Protein AF-A0A1Q7IHZ6-F1 (afdb_monomer)

Radius of gyration: 27.6 Å; Cα contacts (8 Å, |Δi|>4): 291; chains: 1; bounding box: 54×55×74 Å

Structure (mmCIF, N/CA/C/O backbone):
data_AF-A0A1Q7IHZ6-F1
#
_entry.id   AF-A0A1Q7IHZ6-F1
#
loop_
_atom_site.group_PDB
_atom_site.id
_atom_site.type_symbol
_atom_site.label_atom_id
_atom_site.label_alt_id
_atom_site.label_comp_id
_atom_site.label_asym_id
_atom_site.label_entity_id
_atom_site.label_seq_id
_atom_site.pdbx_PDB_ins_code
_atom_site.Cartn_x
_atom_site.Cartn_y
_atom_site.Cartn_z
_atom_site.occupancy
_atom_site.B_iso_or_equiv
_atom_site.auth_seq_id
_atom_site.auth_comp_id
_atom_site.auth_asym_id
_atom_site.auth_atom_id
_atom_site.pdbx_PDB_model_num
ATOM 1 N N . MET A 1 1 ? -2.433 -28.105 27.402 1.00 38.09 1 MET A N 1
ATOM 2 C CA . MET A 1 1 ? -1.389 -27.073 27.226 1.00 38.09 1 MET A CA 1
ATOM 3 C C . MET A 1 1 ? -1.498 -26.559 25.797 1.00 38.09 1 MET A C 1
ATOM 5 O O . MET A 1 1 ? -1.002 -27.210 24.890 1.00 38.09 1 MET A O 1
ATOM 9 N N . GLY A 1 2 ? -2.271 -25.493 25.572 1.00 38.06 2 GLY A N 1
ATOM 10 C CA . GLY A 1 2 ? -2.451 -24.910 24.239 1.00 38.06 2 GLY A CA 1
ATOM 11 C C . GLY A 1 2 ? -1.340 -23.904 23.975 1.00 38.06 2 GLY A C 1
ATOM 12 O O . GLY A 1 2 ? -1.261 -22.889 24.661 1.00 38.06 2 GLY A O 1
ATOM 13 N N . VAL A 1 3 ? -0.453 -24.208 23.032 1.00 39.47 3 VAL A N 1
ATOM 14 C CA . VAL A 1 3 ? 0.592 -23.283 22.589 1.00 39.47 3 VAL A CA 1
ATOM 15 C C . VAL A 1 3 ? -0.048 -22.169 21.762 1.00 39.47 3 VAL A C 1
ATOM 17 O O . VAL A 1 3 ? -0.421 -22.362 20.610 1.00 39.47 3 VAL A O 1
ATOM 20 N N . GLY A 1 4 ? -0.211 -20.997 22.375 1.00 32.34 4 GLY A N 1
ATOM 21 C CA . GLY A 1 4 ? -0.565 -19.771 21.670 1.00 32.34 4 GLY A CA 1
ATOM 22 C C . GLY A 1 4 ? 0.612 -19.324 20.811 1.00 32.34 4 GLY A C 1
ATOM 23 O O . GLY A 1 4 ? 1.536 -18.680 21.306 1.00 32.34 4 GLY A O 1
ATOM 24 N N . VAL A 1 5 ? 0.598 -19.681 19.528 1.00 38.66 5 VAL A N 1
ATOM 25 C CA . VAL A 1 5 ? 1.547 -19.147 18.551 1.00 38.66 5 VAL A CA 1
ATOM 26 C C . VAL A 1 5 ? 1.130 -17.707 18.265 1.00 38.66 5 VAL A C 1
ATOM 28 O O . VAL A 1 5 ? 0.231 -17.448 17.468 1.00 38.66 5 VAL A O 1
ATOM 31 N N . LYS A 1 6 ? 1.765 -16.753 18.953 1.00 37.16 6 LYS A N 1
ATOM 32 C CA . LYS A 1 6 ? 1.750 -15.349 18.537 1.00 37.16 6 LYS A CA 1
ATOM 33 C C . LYS A 1 6 ? 2.413 -15.280 17.162 1.00 37.16 6 LYS A C 1
ATOM 35 O O . LYS A 1 6 ? 3.628 -15.432 17.057 1.00 37.16 6 LYS A O 1
ATOM 40 N N . ALA A 1 7 ? 1.619 -15.087 16.114 1.00 37.03 7 ALA A N 1
ATOM 41 C CA . ALA A 1 7 ? 2.125 -14.776 14.786 1.00 37.03 7 ALA A CA 1
ATOM 42 C C . ALA A 1 7 ? 2.747 -13.372 14.825 1.00 37.03 7 ALA A C 1
ATOM 44 O O . ALA A 1 7 ? 2.070 -12.362 14.652 1.00 37.03 7 ALA A O 1
ATOM 45 N N . THR A 1 8 ? 4.043 -13.301 15.118 1.00 35.28 8 THR A N 1
ATOM 46 C CA . THR A 1 8 ? 4.840 -12.100 14.875 1.00 35.28 8 THR A CA 1
ATOM 47 C C . THR A 1 8 ? 4.901 -11.911 13.363 1.00 35.28 8 THR A C 1
ATOM 49 O O . THR A 1 8 ? 5.558 -12.687 12.673 1.00 35.28 8 THR A O 1
ATOM 52 N N . LEU A 1 9 ? 4.188 -10.912 12.838 1.00 33.50 9 LEU A N 1
ATOM 53 C CA . LEU A 1 9 ? 4.328 -10.466 11.454 1.00 33.50 9 LEU A CA 1
ATOM 54 C C . LEU A 1 9 ? 5.741 -9.899 11.291 1.00 33.50 9 LEU A C 1
ATOM 56 O O . LEU A 1 9 ? 5.994 -8.732 11.581 1.00 33.50 9 LEU A O 1
ATOM 60 N N . VAL A 1 10 ? 6.684 -10.748 10.893 1.00 37.84 10 VAL A N 1
ATOM 61 C CA . VAL A 1 10 ? 8.010 -10.300 10.477 1.00 37.84 10 VAL A CA 1
ATOM 62 C C . VAL A 1 10 ? 7.817 -9.602 9.128 1.00 37.84 10 VAL A C 1
ATOM 64 O O . VAL A 1 10 ? 7.371 -10.265 8.184 1.00 37.84 10 VAL A O 1
ATOM 67 N N . PRO A 1 11 ? 8.100 -8.291 8.999 1.00 38.56 11 PRO A N 1
ATOM 68 C CA . PRO A 1 11 ? 8.038 -7.620 7.710 1.00 38.56 11 PRO A CA 1
ATOM 69 C C . PRO A 1 11 ? 9.066 -8.287 6.800 1.00 38.56 11 PRO A C 1
ATOM 71 O O . PRO A 1 11 ? 10.272 -8.157 6.984 1.00 38.56 11 PRO A O 1
ATOM 74 N N . SER A 1 12 ? 8.579 -9.092 5.863 1.00 43.97 12 SER A N 1
ATOM 75 C CA . SER A 1 12 ? 9.435 -9.784 4.911 1.00 43.97 12 SER A CA 1
ATOM 76 C C . SER A 1 12 ? 9.768 -8.785 3.817 1.00 43.97 12 SER A C 1
ATOM 78 O O . SER A 1 12 ? 8.901 -8.465 3.012 1.00 43.97 12 SER A O 1
ATOM 80 N N . THR A 1 13 ? 10.978 -8.233 3.818 1.00 47.12 13 THR A N 1
ATOM 81 C CA . THR A 1 13 ? 11.453 -7.421 2.694 1.00 47.12 13 THR A CA 1
ATOM 82 C C . THR A 1 13 ? 11.677 -8.340 1.504 1.00 47.12 13 THR A C 1
ATOM 84 O O . THR A 1 13 ? 12.318 -9.384 1.629 1.00 47.12 13 THR A O 1
ATOM 87 N N . VAL A 1 14 ? 11.134 -7.966 0.355 1.00 54.34 14 VAL A N 1
ATOM 88 C CA . VAL A 1 14 ? 11.274 -8.723 -0.889 1.00 54.34 14 VAL A CA 1
ATOM 89 C C . VAL A 1 14 ? 12.212 -7.969 -1.826 1.00 54.34 14 VAL A C 1
ATOM 91 O O . VAL A 1 14 ? 12.064 -6.764 -1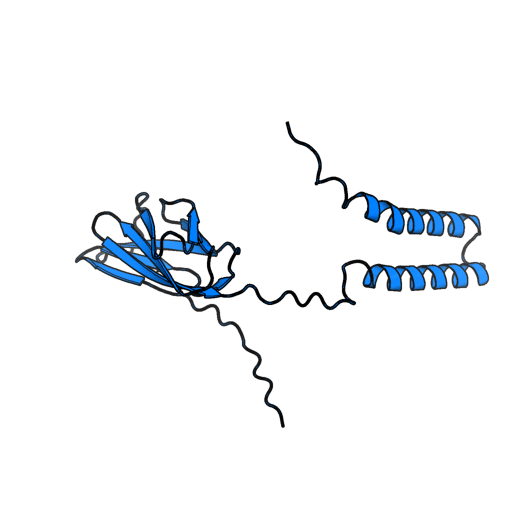.999 1.00 54.34 14 VAL A O 1
ATOM 94 N N . GLN A 1 15 ? 13.189 -8.677 -2.402 1.00 50.06 15 GLN A N 1
ATOM 95 C CA . GLN A 1 15 ? 14.179 -8.118 -3.326 1.00 50.06 15 GLN A CA 1
ATOM 96 C C . GLN A 1 15 ? 14.142 -8.855 -4.665 1.00 50.06 15 GLN A C 1
ATOM 98 O O . GLN A 1 15 ? 14.341 -10.068 -4.722 1.00 50.06 15 GLN A O 1
ATOM 103 N N . GLY A 1 16 ? 13.893 -8.111 -5.743 1.00 53.44 16 GLY A N 1
ATOM 104 C CA . GLY A 1 16 ? 14.102 -8.562 -7.119 1.00 53.44 16 GLY A CA 1
ATOM 105 C C . GLY A 1 16 ? 15.440 -8.045 -7.648 1.00 53.44 16 GLY A C 1
ATOM 106 O O . GLY A 1 16 ? 15.766 -6.877 -7.427 1.00 53.44 16 GLY A O 1
ATOM 107 N N . THR A 1 17 ? 16.193 -8.881 -8.369 1.00 49.84 17 THR A N 1
ATOM 108 C CA . THR A 1 17 ? 17.495 -8.512 -8.954 1.00 49.84 17 THR A CA 1
ATOM 109 C C . THR A 1 17 ? 17.586 -9.022 -10.391 1.00 49.84 17 THR A C 1
ATOM 111 O O . THR A 1 17 ? 17.486 -10.226 -10.617 1.00 49.84 17 THR A O 1
ATOM 114 N N . GLN A 1 18 ? 17.836 -8.132 -11.357 1.00 48.53 18 GLN A N 1
ATOM 115 C CA . GLN A 1 18 ? 18.273 -8.505 -12.710 1.00 48.53 18 GLN A CA 1
ATOM 116 C C . GLN A 1 18 ? 19.659 -7.905 -12.984 1.00 48.53 18 GLN A C 1
ATOM 118 O O . GLN A 1 18 ? 19.902 -6.740 -12.669 1.00 48.53 18 GLN A O 1
ATOM 123 N N . LEU A 1 19 ? 20.558 -8.716 -13.553 1.00 52.00 19 LEU A N 1
ATOM 124 C CA . LEU A 1 19 ? 21.937 -8.353 -13.888 1.00 52.00 19 LEU A CA 1
ATOM 125 C C . LEU A 1 19 ? 22.068 -8.160 -15.406 1.00 52.00 19 LEU A C 1
ATOM 127 O O . LEU A 1 19 ? 21.904 -9.116 -16.165 1.00 52.00 19 LEU A O 1
ATOM 131 N N . LEU A 1 20 ? 22.389 -6.945 -15.849 1.00 53.38 20 LEU A N 1
ATOM 132 C CA . LEU A 1 20 ? 23.074 -6.707 -17.127 1.00 53.38 20 LEU A CA 1
ATOM 133 C C . LEU A 1 20 ? 24.565 -6.469 -16.831 1.00 53.38 20 LEU A C 1
ATOM 135 O O . LEU A 1 20 ? 24.885 -6.142 -15.688 1.00 53.38 20 LEU A O 1
ATOM 139 N N . PRO A 1 21 ? 25.491 -6.615 -17.803 1.00 56.66 21 PRO A N 1
ATOM 140 C CA . PRO A 1 21 ? 26.935 -6.637 -17.532 1.00 56.66 21 PRO A CA 1
ATOM 141 C C . PRO A 1 21 ? 27.502 -5.400 -16.812 1.00 56.66 21 PRO A C 1
ATOM 143 O O . PRO A 1 21 ? 28.641 -5.460 -16.366 1.00 56.66 21 PRO A O 1
ATOM 146 N N . ASP A 1 22 ? 26.737 -4.313 -16.653 1.00 62.97 22 ASP A N 1
ATOM 147 C CA . ASP A 1 22 ? 27.188 -3.128 -15.918 1.00 62.97 22 ASP A CA 1
ATOM 148 C C . ASP A 1 22 ? 26.103 -2.427 -15.066 1.00 62.97 22 ASP A C 1
ATOM 150 O O . ASP A 1 22 ? 26.381 -1.395 -14.463 1.00 62.97 22 ASP A O 1
ATOM 154 N N . VAL A 1 23 ? 24.867 -2.946 -14.973 1.00 66.38 23 VAL A N 1
ATOM 155 C CA . VAL A 1 23 ? 23.764 -2.288 -14.232 1.00 66.38 23 VAL A CA 1
ATOM 156 C C . VAL A 1 23 ? 22.855 -3.313 -13.543 1.00 66.38 23 VAL A C 1
ATOM 158 O O . VAL A 1 23 ? 22.410 -4.281 -14.161 1.00 66.38 23 VAL A O 1
ATOM 161 N N . THR A 1 24 ? 22.543 -3.053 -12.272 1.00 73.00 24 THR A N 1
ATOM 162 C CA . THR A 1 24 ? 21.661 -3.852 -11.413 1.00 73.00 24 THR A CA 1
ATOM 163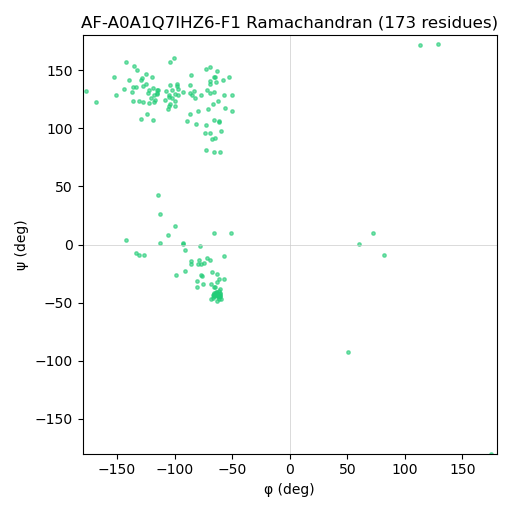 C C . THR A 1 24 ? 20.490 -3.001 -10.929 1.00 73.00 24 THR A C 1
ATOM 165 O O . THR A 1 24 ? 20.701 -1.954 -10.316 1.00 73.00 24 THR A O 1
ATOM 168 N N . LEU A 1 25 ? 19.261 -3.470 -11.152 1.00 78.69 25 LEU A N 1
ATOM 169 C CA . LEU A 1 25 ? 18.033 -2.858 -10.633 1.00 78.69 25 LEU A CA 1
ATOM 170 C C . LEU A 1 25 ? 17.502 -3.682 -9.453 1.00 78.69 25 LEU A C 1
ATOM 172 O O . LEU A 1 25 ? 17.202 -4.867 -9.608 1.00 78.69 25 LEU A O 1
ATOM 176 N N . ILE A 1 26 ? 17.392 -3.046 -8.289 1.00 81.69 26 ILE A N 1
ATOM 177 C CA . ILE A 1 26 ? 16.932 -3.647 -7.032 1.00 81.69 26 ILE A CA 1
ATOM 178 C C . ILE A 1 26 ? 15.627 -2.973 -6.626 1.00 81.69 26 ILE A C 1
ATOM 180 O O . ILE A 1 26 ? 15.547 -1.748 -6.641 1.00 81.69 26 ILE A O 1
ATOM 184 N N . ILE A 1 27 ? 14.620 -3.759 -6.255 1.00 84.56 27 ILE A N 1
ATOM 185 C CA . ILE A 1 27 ? 13.389 -3.255 -5.637 1.00 84.56 27 ILE A CA 1
ATOM 186 C C . ILE A 1 27 ? 13.445 -3.585 -4.151 1.00 84.56 27 ILE A C 1
ATOM 188 O O . ILE A 1 27 ? 13.617 -4.749 -3.802 1.00 84.56 27 ILE A O 1
ATOM 192 N N . ASP A 1 28 ? 13.264 -2.581 -3.304 1.00 84.50 28 ASP A N 1
ATOM 193 C CA . ASP A 1 28 ? 13.133 -2.725 -1.859 1.00 84.50 28 ASP A CA 1
ATOM 194 C C . ASP A 1 28 ? 11.734 -2.283 -1.426 1.00 84.50 28 ASP A C 1
ATOM 196 O O . ASP A 1 28 ? 11.258 -1.202 -1.785 1.00 84.50 28 ASP A O 1
ATOM 200 N N . GLY A 1 29 ? 11.072 -3.118 -0.633 1.00 86.00 29 GLY A N 1
ATOM 201 C CA . GLY A 1 29 ? 9.763 -2.811 -0.075 1.00 86.00 29 GLY A CA 1
ATOM 202 C C . GLY A 1 29 ? 9.157 -3.983 0.693 1.00 86.00 29 GLY A C 1
ATOM 203 O O . GLY A 1 29 ? 9.779 -5.047 0.817 1.00 86.00 29 GLY A O 1
ATOM 204 N N . PRO A 1 30 ? 7.948 -3.795 1.242 1.00 80.81 30 PRO A N 1
ATOM 205 C CA . PRO A 1 30 ? 7.263 -4.824 2.007 1.00 80.81 30 PRO A CA 1
ATOM 206 C C . PRO A 1 30 ? 6.760 -5.956 1.098 1.00 80.81 30 PRO A C 1
ATOM 208 O O . PRO A 1 30 ? 6.119 -5.725 0.078 1.00 80.81 30 PRO A O 1
ATOM 211 N N . GLY A 1 31 ? 7.006 -7.203 1.496 1.00 78.69 31 GLY A N 1
ATOM 212 C CA . GLY A 1 31 ? 6.536 -8.407 0.799 1.00 78.69 31 GLY A CA 1
ATOM 213 C C . GLY A 1 31 ? 5.075 -8.753 1.053 1.00 78.69 31 GLY A C 1
ATOM 214 O O . GLY A 1 31 ? 4.498 -9.561 0.329 1.00 78.69 31 GLY A O 1
ATOM 215 N N . PHE A 1 32 ? 4.463 -8.122 2.054 1.00 83.19 32 PHE A N 1
ATOM 216 C CA . PHE A 1 32 ? 3.048 -8.258 2.371 1.00 83.19 32 PHE A CA 1
ATOM 217 C C . PHE A 1 32 ? 2.446 -6.880 2.602 1.00 83.19 32 PHE A C 1
ATOM 219 O O . PHE A 1 32 ? 3.032 -6.059 3.308 1.00 83.19 32 PHE A O 1
ATOM 226 N N . VAL A 1 33 ? 1.272 -6.639 2.029 1.00 84.25 33 VAL A N 1
ATOM 227 C CA . VAL A 1 33 ? 0.550 -5.370 2.166 1.00 84.25 33 VAL A CA 1
ATOM 228 C C . VAL A 1 33 ? -0.920 -5.679 2.410 1.00 84.25 33 VAL A C 1
ATOM 230 O O . VAL A 1 33 ? -1.486 -6.554 1.762 1.00 84.25 33 VAL A O 1
ATOM 233 N N . ALA A 1 34 ? -1.550 -4.992 3.359 1.00 83.62 34 ALA A N 1
ATOM 234 C CA . ALA A 1 34 ? -2.983 -5.147 3.572 1.00 83.62 34 ALA A CA 1
ATOM 235 C C . ALA A 1 34 ? -3.773 -4.556 2.391 1.00 83.62 34 ALA A C 1
ATOM 237 O O . ALA A 1 34 ? -3.421 -3.495 1.872 1.00 83.62 34 ALA A O 1
ATOM 238 N N . VAL A 1 35 ? -4.854 -5.215 1.971 1.00 86.50 35 VAL A N 1
ATOM 239 C CA . VAL A 1 35 ? -5.761 -4.674 0.945 1.00 86.50 35 VAL A CA 1
ATOM 240 C C . VAL A 1 35 ? -6.297 -3.312 1.400 1.00 86.50 35 VAL A C 1
ATOM 242 O O . VAL A 1 35 ? -6.780 -3.173 2.522 1.00 86.50 35 VAL A O 1
ATOM 245 N N . GLY A 1 36 ? -6.186 -2.300 0.536 1.00 82.94 36 GLY A N 1
ATOM 246 C CA . GLY A 1 36 ? -6.561 -0.912 0.826 1.00 82.94 36 GLY A CA 1
ATOM 247 C C . GLY A 1 36 ? -5.519 -0.093 1.601 1.00 82.94 36 GLY A C 1
ATOM 248 O O . GLY A 1 36 ? -5.678 1.122 1.701 1.00 82.94 36 GLY A O 1
ATOM 249 N N . ALA A 1 37 ? -4.446 -0.708 2.109 1.00 84.75 37 ALA A N 1
ATOM 250 C CA . ALA A 1 37 ? -3.344 0.012 2.743 1.00 84.75 37 ALA A CA 1
ATOM 251 C C . ALA A 1 37 ? -2.312 0.480 1.708 1.00 84.75 37 ALA A C 1
ATOM 253 O O . ALA A 1 37 ? -2.046 -0.197 0.715 1.00 84.75 37 ALA A O 1
ATOM 254 N N . GLN A 1 38 ? -1.708 1.639 1.964 1.00 87.88 38 GLN A N 1
ATOM 255 C CA . GLN A 1 38 ? -0.600 2.157 1.168 1.00 87.88 38 GLN A CA 1
ATOM 256 C C . GLN A 1 38 ? 0.718 1.533 1.628 1.00 87.88 38 GLN A C 1
ATOM 258 O O . GLN A 1 38 ? 1.019 1.516 2.821 1.00 87.88 38 GLN A O 1
ATOM 263 N N . ALA A 1 39 ? 1.508 1.052 0.672 1.00 87.25 39 ALA A N 1
ATOM 264 C CA . ALA A 1 39 ? 2.863 0.572 0.894 1.00 87.25 39 ALA A CA 1
ATOM 265 C C . ALA A 1 39 ? 3.839 1.242 -0.067 1.00 87.25 39 ALA A C 1
ATOM 267 O O . ALA A 1 39 ? 3.565 1.341 -1.262 1.00 87.25 39 ALA A O 1
ATOM 268 N N . ASP A 1 40 ? 4.993 1.653 0.447 1.00 89.44 40 ASP A N 1
ATOM 269 C CA . ASP A 1 40 ? 6.026 2.305 -0.349 1.00 89.44 40 ASP A CA 1
ATOM 270 C C . ASP A 1 40 ? 7.101 1.308 -0.787 1.00 89.44 40 ASP A C 1
ATOM 272 O O . ASP A 1 40 ? 7.619 0.523 0.011 1.00 89.44 40 ASP A O 1
ATOM 276 N N . PHE A 1 41 ? 7.455 1.377 -2.066 1.00 86.69 41 PHE A N 1
ATOM 277 C CA . PHE A 1 41 ? 8.538 0.628 -2.688 1.00 86.69 41 PHE A CA 1
ATOM 278 C C . PHE A 1 41 ? 9.561 1.603 -3.259 1.00 86.69 41 PHE A C 1
ATOM 280 O O . PHE A 1 41 ? 9.222 2.678 -3.761 1.00 86.69 41 PHE A O 1
ATOM 287 N N . THR A 1 42 ? 10.830 1.224 -3.179 1.00 87.25 42 THR A N 1
ATOM 288 C CA . THR A 1 42 ? 11.948 2.000 -3.713 1.00 87.25 42 THR A CA 1
ATOM 289 C C . THR A 1 42 ? 12.732 1.148 -4.698 1.00 87.25 42 THR A C 1
ATOM 291 O O . THR A 1 42 ? 13.101 0.018 -4.394 1.00 87.25 42 THR A O 1
ATOM 294 N N . ALA A 1 43 ? 13.000 1.690 -5.880 1.00 84.31 43 ALA A N 1
ATOM 295 C CA . ALA A 1 43 ? 13.937 1.135 -6.837 1.00 84.31 43 ALA A CA 1
ATOM 296 C C . ALA A 1 43 ? 15.318 1.759 -6.619 1.00 84.31 43 ALA A C 1
ATOM 298 O O . ALA A 1 43 ? 15.458 2.981 -6.560 1.00 84.31 43 ALA A O 1
ATOM 299 N N . THR A 1 44 ? 16.344 0.919 -6.544 1.00 81.81 44 THR A N 1
ATOM 300 C CA . THR A 1 44 ? 17.746 1.331 -6.498 1.00 81.81 44 THR A CA 1
ATOM 301 C C . THR A 1 44 ? 18.464 0.789 -7.725 1.00 81.81 44 THR A C 1
ATOM 303 O O . THR A 1 44 ? 18.483 -0.420 -7.957 1.00 81.81 44 THR A O 1
ATOM 306 N N . VAL A 1 45 ? 19.094 1.678 -8.491 1.00 79.25 45 VAL A N 1
ATOM 307 C CA . VAL A 1 45 ? 19.891 1.320 -9.670 1.00 79.25 45 VAL A CA 1
ATOM 308 C C . VAL A 1 45 ? 21.358 1.437 -9.321 1.00 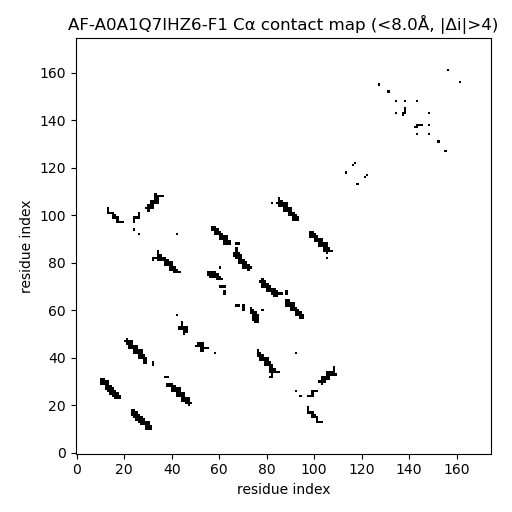79.25 45 VAL A C 1
ATOM 310 O O . VAL A 1 45 ? 21.816 2.514 -8.953 1.00 79.25 45 VAL A O 1
ATOM 313 N N . LYS A 1 46 ? 22.105 0.341 -9.414 1.00 73.31 46 LYS A N 1
ATOM 314 C CA . LYS A 1 46 ? 23.541 0.303 -9.123 1.00 73.31 46 LYS A CA 1
ATOM 315 C C . LYS A 1 46 ? 24.311 -0.013 -10.392 1.00 73.31 46 LYS A C 1
ATOM 317 O O . LYS A 1 46 ? 23.968 -0.968 -11.083 1.00 73.31 46 LYS A O 1
ATOM 322 N N . LYS A 1 47 ? 25.379 0.737 -10.669 1.00 67.75 47 LYS A N 1
ATOM 323 C CA . LYS A 1 47 ? 26.351 0.342 -11.695 1.00 67.75 47 LYS A CA 1
ATOM 324 C C . LYS A 1 47 ? 27.254 -0.757 -11.135 1.00 67.75 47 LYS A C 1
ATOM 326 O O . LYS A 1 47 ? 27.806 -0.580 -10.045 1.00 67.75 47 LYS A O 1
ATOM 331 N N . ALA A 1 48 ? 27.408 -1.875 -11.842 1.00 60.84 48 ALA A N 1
ATOM 332 C CA . ALA A 1 48 ? 28.193 -3.017 -11.365 1.00 60.84 48 ALA A CA 1
ATOM 333 C C . ALA A 1 48 ? 29.673 -2.647 -11.146 1.00 60.84 48 ALA A C 1
ATOM 335 O O . ALA A 1 48 ? 30.308 -3.174 -10.236 1.00 60.84 48 ALA A O 1
ATOM 336 N N . SER A 1 49 ? 30.181 -1.684 -11.920 1.00 55.56 49 SER A N 1
ATOM 337 C CA . SER A 1 49 ? 31.572 -1.221 -11.848 1.00 55.56 49 SER A CA 1
ATOM 338 C C . SER A 1 49 ? 31.887 -0.237 -10.707 1.00 55.56 49 SER A C 1
ATOM 340 O O . SER A 1 49 ? 33.056 -0.064 -10.380 1.00 55.56 49 SER A O 1
ATOM 342 N N . GLU A 1 50 ? 30.893 0.399 -10.071 1.00 57.38 50 GLU A N 1
ATOM 343 C CA . GLU A 1 50 ? 31.140 1.469 -9.076 1.00 57.38 50 GLU A CA 1
ATOM 344 C C . GLU A 1 50 ? 30.326 1.349 -7.780 1.00 57.38 50 GLU A C 1
ATOM 346 O O . GLU A 1 50 ? 30.537 2.139 -6.861 1.00 57.38 50 GLU A O 1
ATOM 351 N N . GLY A 1 51 ? 29.362 0.422 -7.679 1.00 56.59 51 GLY A N 1
ATOM 352 C CA . GLY A 1 51 ? 28.495 0.269 -6.495 1.00 56.59 51 GLY A CA 1
ATOM 353 C C . GLY A 1 51 ? 27.648 1.509 -6.151 1.00 56.59 51 GLY A C 1
ATOM 354 O O . GLY A 1 51 ? 26.877 1.489 -5.189 1.00 56.59 51 GLY A O 1
ATOM 355 N N . THR A 1 52 ? 27.775 2.572 -6.945 1.00 55.59 52 THR A N 1
ATOM 356 C CA . THR A 1 52 ? 27.191 3.887 -6.710 1.00 55.59 52 THR A CA 1
ATOM 357 C C . THR A 1 52 ? 25.768 3.906 -7.271 1.00 55.59 52 THR A C 1
ATOM 359 O O . THR A 1 52 ? 25.562 3.478 -8.414 1.00 55.59 52 THR A O 1
ATOM 362 N N . PRO A 1 53 ? 24.771 4.363 -6.489 1.00 59.94 53 PRO A N 1
ATOM 363 C CA . PRO A 1 53 ? 23.413 4.532 -6.981 1.00 59.94 53 PRO A CA 1
ATOM 364 C C . PRO A 1 53 ? 23.369 5.561 -8.112 1.00 59.94 53 PRO A C 1
ATOM 366 O O . PRO A 1 53 ? 23.786 6.704 -7.927 1.00 59.94 53 PRO A O 1
ATOM 369 N N . ILE A 1 54 ? 22.851 5.172 -9.274 1.00 62.22 54 ILE A N 1
ATOM 370 C CA . ILE A 1 54 ? 22.582 6.110 -10.365 1.00 62.22 54 ILE A CA 1
ATOM 371 C C . ILE A 1 54 ? 21.204 6.731 -10.102 1.00 62.22 54 ILE A C 1
ATOM 373 O O . ILE A 1 54 ? 20.239 5.988 -9.900 1.00 62.22 54 ILE A O 1
ATOM 377 N N . PRO A 1 55 ? 21.058 8.067 -10.121 1.00 58.72 55 PRO A N 1
ATOM 378 C CA . PRO A 1 55 ? 19.749 8.700 -10.092 1.00 58.72 55 PRO A CA 1
ATOM 379 C C . PRO A 1 55 ? 19.067 8.511 -11.455 1.00 58.72 55 PRO A C 1
ATOM 381 O O . PRO A 1 55 ? 19.120 9.386 -12.312 1.00 58.72 55 PRO A O 1
ATOM 384 N N . SER A 1 56 ? 18.453 7.353 -11.697 1.00 59.44 56 SER A N 1
ATOM 385 C CA . SER A 1 56 ? 17.655 7.133 -12.907 1.00 59.44 56 SER A CA 1
ATOM 386 C C . SER A 1 56 ? 16.206 7.558 -12.652 1.00 59.44 56 SER A C 1
ATOM 3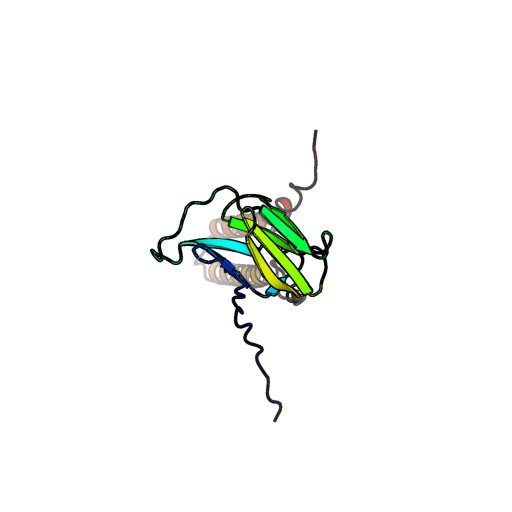88 O O . SER A 1 56 ? 15.466 6.876 -11.941 1.00 59.44 56 SER A O 1
ATOM 390 N N . GLY A 1 57 ? 15.790 8.692 -13.216 1.00 60.81 57 GLY A N 1
ATOM 391 C CA . GLY A 1 57 ? 14.413 9.192 -13.115 1.00 60.81 57 GLY A CA 1
ATOM 392 C C . GLY A 1 57 ? 13.377 8.362 -13.886 1.00 60.81 57 GLY A C 1
ATOM 393 O O . GLY A 1 57 ? 12.185 8.504 -13.627 1.00 60.81 57 GLY A O 1
ATOM 394 N N . ASP A 1 58 ? 13.821 7.463 -14.771 1.00 75.00 58 ASP A N 1
ATOM 395 C CA . ASP A 1 58 ? 12.976 6.813 -15.785 1.00 75.00 58 ASP A CA 1
ATOM 396 C C . ASP A 1 58 ? 12.504 5.394 -15.418 1.00 75.00 58 ASP A C 1
ATOM 398 O O . ASP A 1 58 ? 12.023 4.645 -16.269 1.00 75.00 58 ASP A O 1
ATOM 402 N N . VAL A 1 59 ? 12.607 4.999 -14.143 1.00 83.81 59 VAL A N 1
ATOM 403 C CA . VAL A 1 59 ? 12.065 3.707 -13.695 1.00 83.81 59 VAL A CA 1
ATOM 404 C C . VAL A 1 59 ? 10.542 3.731 -13.805 1.00 83.81 59 VAL A C 1
ATOM 406 O O . VAL A 1 59 ? 9.887 4.550 -13.165 1.00 83.81 59 VAL A O 1
ATOM 409 N N . THR A 1 60 ? 9.974 2.819 -14.588 1.00 88.06 60 THR A N 1
ATOM 410 C CA . THR A 1 60 ? 8.528 2.644 -14.758 1.00 88.06 60 THR A CA 1
ATOM 411 C C . THR A 1 60 ? 8.037 1.455 -13.942 1.00 88.06 60 THR A C 1
ATOM 413 O O . THR A 1 60 ? 8.613 0.371 -14.004 1.00 88.06 60 THR A O 1
ATOM 416 N N . TRP A 1 61 ? 6.947 1.637 -13.203 1.00 89.75 61 TRP A N 1
ATOM 417 C CA . TRP A 1 61 ? 6.347 0.610 -12.357 1.00 89.75 61 TRP A CA 1
ATOM 418 C C . TRP A 1 61 ? 5.088 0.028 -12.989 1.00 89.75 61 TRP A C 1
ATOM 420 O O . TRP A 1 61 ? 4.230 0.745 -13.508 1.00 89.75 61 TRP A O 1
ATOM 430 N N . SER A 1 62 ? 4.955 -1.290 -12.899 1.00 89.31 62 SER A N 1
ATOM 431 C CA . SER A 1 62 ? 3.784 -2.033 -13.357 1.00 89.31 62 SER A CA 1
ATOM 432 C C . SER A 1 62 ? 3.462 -3.176 -12.403 1.00 89.31 62 SER A C 1
ATOM 434 O O . SER A 1 62 ? 4.323 -3.635 -11.656 1.00 89.31 62 SER A O 1
ATOM 436 N N . THR A 1 63 ? 2.210 -3.622 -12.411 1.00 91.25 63 THR A N 1
ATOM 437 C CA . THR A 1 63 ? 1.735 -4.736 -11.590 1.00 91.25 63 THR A CA 1
ATOM 438 C C . THR A 1 63 ? 1.083 -5.802 -12.455 1.00 91.25 63 THR A C 1
ATOM 440 O O . THR A 1 63 ? 0.456 -5.504 -13.474 1.00 91.25 63 THR A O 1
ATOM 443 N N . TYR A 1 64 ? 1.219 -7.057 -12.042 1.00 86.56 64 TYR A N 1
ATOM 444 C CA . TYR A 1 64 ? 0.515 -8.183 -12.633 1.00 86.56 64 TYR A CA 1
ATOM 445 C C . TYR A 1 64 ? -0.139 -9.027 -11.532 1.00 86.56 64 TYR A C 1
ATOM 447 O O . TYR A 1 64 ? 0.573 -9.517 -10.654 1.00 86.56 64 TYR A O 1
ATOM 455 N N . PRO A 1 65 ? -1.462 -9.248 -11.565 1.00 88.62 65 PRO A N 1
ATOM 456 C CA . PRO A 1 65 ? -2.447 -8.671 -12.490 1.00 88.62 65 PRO A CA 1
ATOM 457 C C . PRO A 1 65 ? -2.572 -7.136 -12.381 1.00 88.62 65 PRO A C 1
ATOM 459 O O . PRO A 1 65 ? -2.392 -6.574 -11.302 1.00 88.62 65 PRO A O 1
ATOM 462 N N . LEU A 1 66 ? -2.906 -6.450 -13.483 1.00 84.75 66 LEU A N 1
ATOM 463 C CA . LEU A 1 66 ? -3.027 -4.975 -13.528 1.00 84.75 66 LEU A CA 1
ATOM 464 C C . LEU A 1 66 ? -4.143 -4.430 -12.620 1.00 84.75 66 LEU A C 1
ATOM 466 O O . LEU A 1 66 ? -4.104 -3.283 -12.187 1.00 84.75 66 LEU A O 1
ATOM 470 N N . ASP A 1 67 ? -5.148 -5.253 -12.348 1.00 86.56 67 ASP A N 1
ATOM 471 C CA . ASP A 1 67 ? -6.299 -4.967 -11.497 1.00 86.56 67 ASP A CA 1
ATOM 472 C C . ASP A 1 67 ? -6.091 -5.404 -10.037 1.00 86.56 67 ASP A C 1
ATOM 474 O O . ASP A 1 67 ? -6.996 -5.249 -9.214 1.00 86.56 67 ASP A O 1
ATOM 478 N N . ALA A 1 68 ? -4.918 -5.951 -9.700 1.00 84.69 68 ALA A N 1
ATOM 479 C CA . ALA A 1 68 ? -4.609 -6.394 -8.345 1.00 84.69 68 ALA A CA 1
ATOM 480 C C . ALA A 1 68 ? -4.193 -5.242 -7.421 1.00 84.69 68 ALA A C 1
ATOM 482 O O . ALA A 1 68 ? -4.479 -5.298 -6.226 1.00 84.69 68 ALA A O 1
ATOM 483 N N . ALA A 1 69 ? -3.549 -4.196 -7.949 1.00 88.88 69 ALA A N 1
ATOM 484 C CA . ALA A 1 69 ? -3.061 -3.070 -7.156 1.00 88.88 69 ALA A CA 1
ATOM 485 C C . ALA A 1 69 ? -2.986 -1.766 -7.963 1.00 88.88 69 ALA A C 1
ATOM 487 O O . ALA A 1 69 ? -2.622 -1.769 -9.138 1.00 88.88 69 ALA A O 1
ATOM 488 N N . SER A 1 70 ? -3.289 -0.649 -7.301 1.00 89.19 70 SER A N 1
ATOM 489 C CA . SER A 1 70 ? -3.075 0.703 -7.815 1.00 89.19 70 SER A CA 1
ATOM 490 C C . SER A 1 70 ? -1.656 1.168 -7.495 1.00 89.19 70 SER A C 1
ATOM 492 O O . SER A 1 70 ? -1.174 0.968 -6.384 1.00 89.19 70 SER A O 1
ATOM 494 N N . VAL A 1 71 ? -0.999 1.810 -8.458 1.00 89.56 71 VAL A N 1
ATOM 495 C CA . VAL A 1 71 ? 0.417 2.195 -8.394 1.00 89.56 71 VAL A CA 1
ATOM 496 C C . VAL A 1 71 ? 0.536 3.685 -8.702 1.00 89.56 71 VAL A C 1
ATOM 498 O O . VAL A 1 71 ? 0.081 4.129 -9.761 1.00 89.56 71 VAL A O 1
ATOM 501 N N . ASN A 1 72 ? 1.119 4.461 -7.788 1.00 87.69 72 ASN A N 1
ATOM 502 C CA . ASN A 1 72 ? 1.277 5.906 -7.942 1.00 87.69 72 ASN A CA 1
ATOM 503 C C . ASN A 1 72 ? 2.527 6.426 -7.199 1.00 87.69 72 ASN A C 1
ATOM 505 O O . ASN A 1 72 ? 2.650 6.163 -6.004 1.00 87.69 72 ASN A O 1
ATOM 509 N N . PRO A 1 73 ? 3.423 7.196 -7.842 1.00 86.25 73 PRO A N 1
ATOM 510 C CA . PRO A 1 73 ? 3.492 7.480 -9.280 1.00 86.25 73 PRO A CA 1
ATOM 511 C C . PRO A 1 73 ? 3.898 6.251 -10.107 1.00 86.25 73 PRO A C 1
ATOM 513 O O . PRO A 1 73 ? 4.600 5.370 -9.628 1.00 86.25 73 PRO A O 1
ATOM 516 N N . LYS A 1 74 ? 3.475 6.181 -11.377 1.00 85.69 74 LYS A N 1
ATOM 517 C CA . LYS A 1 74 ? 3.888 5.088 -12.286 1.00 85.69 74 LYS A CA 1
ATOM 518 C C . LYS A 1 74 ? 5.350 5.185 -12.726 1.00 85.69 74 LYS A C 1
ATOM 520 O O . LYS A 1 74 ? 5.863 4.238 -13.312 1.00 85.69 74 LYS A O 1
ATOM 525 N N . THR A 1 75 ? 6.003 6.313 -12.471 1.00 85.12 75 THR A N 1
ATOM 526 C CA . THR A 1 75 ? 7.393 6.572 -12.834 1.00 85.12 75 THR A CA 1
ATOM 527 C C . THR A 1 75 ? 8.165 7.156 -11.655 1.00 85.12 75 THR A C 1
ATOM 529 O O . THR A 1 75 ? 7.598 7.855 -10.813 1.00 85.12 75 THR A O 1
ATOM 532 N N . GLY A 1 76 ? 9.464 6.874 -11.606 1.00 84.62 76 GLY A N 1
ATOM 533 C CA . GLY A 1 76 ? 10.394 7.369 -10.597 1.00 84.62 76 GLY A CA 1
ATOM 534 C C . GLY A 1 76 ? 10.948 6.276 -9.683 1.00 84.62 76 GLY A C 1
ATOM 535 O O . GLY A 1 76 ? 10.522 5.126 -9.697 1.00 84.62 76 GLY A O 1
ATOM 536 N N . LEU A 1 77 ? 11.925 6.646 -8.855 1.00 84.50 77 LEU A N 1
ATOM 537 C CA . LEU A 1 77 ? 12.621 5.713 -7.958 1.00 84.50 77 LEU A CA 1
ATOM 538 C C . LEU A 1 77 ? 11.792 5.279 -6.745 1.00 84.50 77 LEU A C 1
ATOM 540 O O . LEU A 1 77 ? 12.153 4.319 -6.078 1.00 84.50 77 LEU A O 1
ATOM 544 N N . LYS A 1 78 ? 10.704 5.982 -6.430 1.00 86.56 78 LYS A N 1
ATOM 545 C CA . LYS A 1 78 ? 9.802 5.650 -5.326 1.00 86.56 78 LYS A CA 1
ATOM 546 C C . LYS A 1 78 ? 8.391 5.517 -5.855 1.00 86.56 78 LYS A C 1
ATOM 548 O O . LYS A 1 78 ? 7.958 6.354 -6.646 1.00 86.56 78 LYS A O 1
ATOM 553 N N . VAL A 1 79 ? 7.678 4.512 -5.373 1.00 90.38 79 VAL A N 1
ATOM 554 C CA . VAL A 1 79 ? 6.287 4.283 -5.735 1.00 90.38 79 VAL A CA 1
ATOM 555 C C . VAL A 1 79 ? 5.477 3.864 -4.526 1.00 90.38 79 VAL A C 1
ATOM 557 O O . VAL A 1 79 ? 5.942 3.083 -3.701 1.00 90.38 79 VAL A O 1
ATOM 560 N N . SER A 1 80 ? 4.248 4.353 -4.444 1.00 89.69 80 SER A N 1
ATOM 561 C CA . SER A 1 80 ? 3.265 3.851 -3.500 1.00 89.69 80 SER A CA 1
ATOM 562 C C . SER A 1 80 ? 2.320 2.889 -4.211 1.00 89.69 80 SER A C 1
ATOM 564 O O . SER A 1 80 ? 1.747 3.199 -5.261 1.00 89.69 80 SER A O 1
ATOM 566 N N . VAL A 1 81 ? 2.147 1.712 -3.626 1.00 89.75 81 VAL A N 1
ATOM 567 C CA . VAL A 1 81 ? 1.282 0.646 -4.121 1.00 89.75 81 VAL A 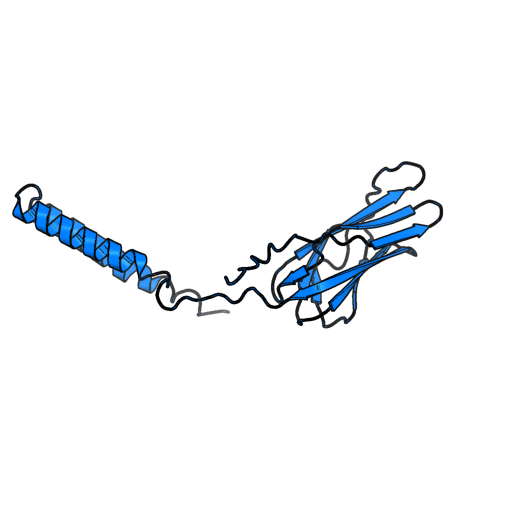CA 1
ATOM 568 C C . VAL A 1 81 ? 0.158 0.422 -3.117 1.00 89.75 81 VAL A C 1
ATOM 570 O O . VAL A 1 81 ? 0.403 0.255 -1.924 1.00 89.75 81 VAL A O 1
ATOM 573 N N . VAL A 1 82 ? -1.077 0.415 -3.611 1.00 90.25 82 VAL A N 1
ATOM 574 C CA . VAL A 1 82 ? -2.288 0.131 -2.834 1.00 90.25 82 VAL A CA 1
ATOM 575 C C . VAL A 1 82 ? -2.951 -1.113 -3.426 1.00 90.25 82 VAL A C 1
ATOM 577 O O . VAL A 1 82 ? -3.518 -1.026 -4.521 1.00 90.25 82 VAL A O 1
ATOM 580 N N . PRO A 1 83 ? -2.893 -2.278 -2.760 1.00 88.69 83 PRO A N 1
ATOM 581 C CA . PRO A 1 83 ? -3.556 -3.478 -3.251 1.00 88.69 83 PRO A CA 1
ATOM 582 C C . PRO A 1 83 ? -5.078 -3.312 -3.239 1.00 88.69 83 PRO A C 1
ATOM 584 O O . PRO A 1 83 ? -5.661 -2.895 -2.239 1.00 88.69 83 PRO A O 1
ATOM 587 N N . LEU A 1 84 ? -5.717 -3.658 -4.354 1.00 87.50 84 LEU A N 1
ATOM 588 C CA . LEU A 1 84 ? -7.166 -3.586 -4.563 1.00 87.50 84 LEU A CA 1
ATOM 589 C C . LEU A 1 84 ? -7.844 -4.943 -4.354 1.00 87.50 84 LEU A C 1
ATOM 591 O O . LEU A 1 84 ? -9.030 -5.001 -4.033 1.00 87.50 84 LEU A O 1
ATOM 595 N N . LYS A 1 85 ? -7.103 -6.038 -4.552 1.00 85.12 85 LYS A N 1
ATOM 596 C CA . LYS A 1 85 ? -7.598 -7.409 -4.409 1.00 85.12 85 LYS A CA 1
ATOM 597 C C . LYS A 1 85 ? -6.675 -8.208 -3.506 1.00 85.12 85 LYS A C 1
ATOM 599 O O . LYS A 1 85 ? -5.459 -8.066 -3.576 1.00 85.12 85 LYS A O 1
ATOM 604 N N . LYS A 1 86 ? -7.264 -9.084 -2.694 1.00 86.94 86 LYS A N 1
ATOM 605 C CA . LYS A 1 86 ? -6.527 -10.092 -1.929 1.00 86.94 86 LYS A CA 1
ATOM 606 C C . LYS A 1 86 ? -5.848 -11.073 -2.884 1.00 86.94 86 LYS A C 1
ATOM 608 O O . LYS A 1 86 ? -6.470 -11.525 -3.846 1.00 86.94 86 LYS A O 1
ATOM 613 N N . GLY A 1 87 ? -4.619 -11.457 -2.562 1.00 82.25 87 GLY A N 1
ATOM 614 C CA . GLY A 1 87 ? -3.859 -12.456 -3.306 1.00 82.25 87 GLY A CA 1
ATOM 615 C C . GLY A 1 87 ? -2.456 -11.988 -3.691 1.00 82.25 87 GLY A C 1
ATOM 616 O O . GLY A 1 87 ? -2.086 -10.836 -3.457 1.00 82.25 87 GLY A O 1
ATOM 617 N N . PRO A 1 88 ? -1.640 -12.892 -4.248 1.00 86.81 88 PRO A N 1
ATOM 618 C CA . PRO A 1 88 ? -0.319 -12.540 -4.738 1.00 86.81 88 PRO A CA 1
ATOM 619 C C . PRO A 1 88 ? -0.426 -11.655 -5.984 1.00 86.81 88 PRO A C 1
ATOM 621 O O . PRO A 1 88 ? -1.223 -11.925 -6.883 1.00 86.81 88 PRO A O 1
ATOM 624 N N . PHE A 1 89 ? 0.418 -10.635 -6.055 1.00 88.81 89 PHE A N 1
ATOM 625 C CA . PHE A 1 89 ? 0.657 -9.849 -7.257 1.00 88.81 89 PHE A CA 1
ATOM 626 C C . PHE A 1 89 ? 2.160 -9.636 -7.441 1.00 88.81 89 PHE A C 1
ATOM 628 O O . PHE A 1 89 ? 2.943 -9.681 -6.494 1.00 88.81 89 PHE A O 1
ATOM 635 N N . VAL A 1 90 ? 2.578 -9.434 -8.683 1.00 89.00 90 VAL A N 1
ATOM 636 C CA . VAL A 1 90 ? 3.966 -9.142 -9.032 1.00 89.00 90 VAL A CA 1
ATOM 637 C C . VAL A 1 90 ? 4.076 -7.654 -9.300 1.00 89.00 90 VAL A C 1
ATOM 639 O O . VAL A 1 90 ? 3.317 -7.121 -10.105 1.00 89.00 90 VAL A O 1
ATOM 642 N N . LEU A 1 91 ? 5.004 -6.990 -8.623 1.00 89.06 91 LEU A N 1
ATOM 643 C CA . LEU A 1 91 ? 5.392 -5.613 -8.893 1.00 89.06 91 LEU A CA 1
ATOM 644 C C . LEU A 1 91 ? 6.680 -5.629 -9.721 1.00 89.06 91 LEU A C 1
ATOM 646 O O . LEU A 1 91 ? 7.680 -6.208 -9.301 1.00 89.06 91 LEU A O 1
ATOM 650 N N . THR A 1 92 ? 6.658 -4.993 -10.886 1.00 87.44 92 THR A N 1
ATOM 651 C CA . THR A 1 92 ? 7.783 -4.941 -11.821 1.00 87.44 92 THR A CA 1
ATOM 652 C C . THR A 1 92 ? 8.237 -3.500 -12.008 1.00 87.44 92 THR A C 1
ATOM 654 O O . THR A 1 92 ? 7.453 -2.647 -12.430 1.00 87.44 92 THR A O 1
ATOM 657 N N . ALA A 1 93 ? 9.511 -3.242 -11.725 1.00 86.88 93 ALA A N 1
ATOM 658 C CA . ALA A 1 93 ? 10.206 -2.009 -12.065 1.00 86.88 93 ALA A CA 1
ATOM 659 C C . ALA A 1 93 ? 10.983 -2.222 -13.367 1.00 86.88 93 ALA A C 1
ATOM 661 O O . ALA A 1 93 ? 11.740 -3.184 -13.492 1.00 86.88 93 ALA A O 1
ATOM 662 N N . THR A 1 94 ? 10.792 -1.332 -14.332 1.00 85.75 94 THR A N 1
ATOM 663 C CA . THR A 1 94 ? 11.426 -1.371 -15.654 1.00 85.75 94 THR A CA 1
ATOM 664 C C . THR A 1 94 ? 12.279 -0.129 -15.839 1.00 85.75 94 THR A C 1
ATOM 666 O O . THR A 1 94 ? 11.788 0.980 -15.646 1.00 85.75 94 THR A O 1
ATOM 669 N N . LEU A 1 95 ? 13.535 -0.306 -16.231 1.00 84.19 95 LEU A N 1
ATOM 670 C CA . LEU A 1 95 ? 14.444 0.758 -16.639 1.00 84.19 95 LEU A CA 1
ATOM 671 C C . LEU A 1 95 ? 15.050 0.374 -17.989 1.00 84.19 95 LEU A C 1
ATOM 673 O O . LEU A 1 95 ? 15.878 -0.534 -18.048 1.00 84.19 95 LEU A O 1
ATOM 677 N N . ASP A 1 96 ? 14.636 1.051 -19.058 1.00 80.69 96 ASP A N 1
ATOM 678 C CA . ASP A 1 96 ? 15.012 0.757 -20.448 1.00 80.69 96 ASP A CA 1
ATOM 679 C C . ASP A 1 96 ? 14.818 -0.721 -20.840 1.00 80.69 96 ASP A C 1
ATOM 681 O O . ASP A 1 96 ? 13.742 -1.124 -21.275 1.00 80.69 96 ASP A O 1
ATOM 685 N N . THR A 1 97 ? 15.864 -1.538 -20.689 1.00 73.25 97 THR A N 1
ATOM 686 C CA . THR A 1 97 ? 15.899 -2.972 -21.034 1.00 73.25 97 THR A CA 1
ATOM 687 C C . THR A 1 97 ? 16.025 -3.889 -19.810 1.00 73.25 97 THR A C 1
ATOM 689 O O . THR A 1 97 ? 16.106 -5.111 -19.955 1.00 73.25 97 THR A O 1
ATOM 692 N N . ILE A 1 98 ? 16.052 -3.312 -18.606 1.00 77.19 98 ILE A N 1
ATOM 693 C CA . ILE A 1 98 ? 16.272 -3.995 -17.328 1.00 77.19 98 ILE A CA 1
ATOM 694 C C . ILE A 1 98 ? 14.966 -4.038 -16.541 1.00 77.19 98 ILE A C 1
ATOM 696 O O . ILE A 1 98 ? 14.392 -2.995 -16.229 1.00 77.19 98 ILE A O 1
ATOM 700 N N . ASN A 1 99 ? 14.536 -5.234 -16.147 1.00 84.00 99 ASN A N 1
ATOM 701 C CA . ASN A 1 99 ? 13.275 -5.460 -15.455 1.00 84.00 99 ASN A CA 1
ATOM 702 C C . ASN A 1 99 ? 13.532 -6.180 -14.125 1.00 84.00 99 ASN A C 1
ATOM 704 O O . ASN A 1 99 ? 13.874 -7.358 -14.080 1.00 84.00 99 ASN A O 1
ATOM 708 N N . SER A 1 100 ? 13.303 -5.511 -13.006 1.00 83.19 100 SER A N 1
ATOM 709 C CA . SER A 1 100 ? 13.283 -6.181 -11.707 1.00 83.19 100 SER A CA 1
ATOM 710 C C . SER A 1 100 ? 11.842 -6.479 -11.327 1.00 83.19 100 SER A C 1
ATOM 712 O O . SER A 1 100 ? 10.965 -5.647 -11.537 1.00 83.19 100 SER A O 1
ATOM 714 N N . SER A 1 101 ? 11.569 -7.676 -10.815 1.00 84.25 101 SER A N 1
ATOM 715 C CA . SER A 1 101 ? 10.223 -8.078 -10.405 1.00 84.25 101 SER A CA 1
ATOM 716 C C . SER A 1 101 ? 10.241 -8.639 -9.000 1.00 84.25 101 SER A C 1
ATOM 718 O O . SER A 1 101 ? 11.164 -9.360 -8.620 1.00 84.25 101 SER A O 1
ATOM 720 N N . VAL A 1 102 ? 9.200 -8.323 -8.243 1.00 83.50 102 VAL A N 1
ATOM 721 C CA . VAL 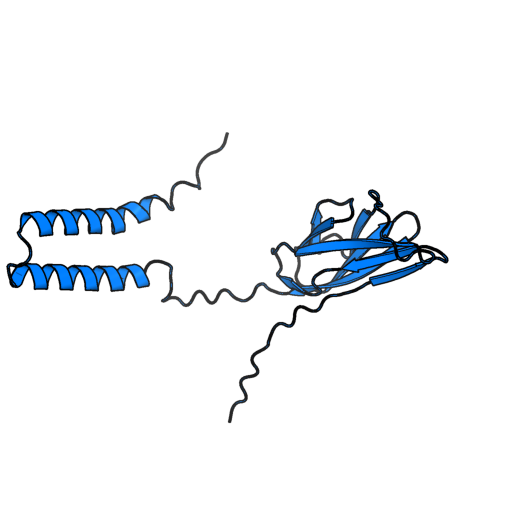A 1 102 ? 9.072 -8.718 -6.854 1.00 83.50 102 VAL A CA 1
ATOM 722 C C . VAL A 1 102 ? 7.655 -9.204 -6.569 1.00 83.50 102 VAL A C 1
ATOM 724 O O . VAL A 1 102 ? 6.676 -8.577 -6.967 1.00 83.50 102 VAL A O 1
ATOM 727 N N . ALA A 1 103 ? 7.540 -10.363 -5.922 1.00 84.44 103 ALA A N 1
ATOM 728 C CA . ALA A 1 103 ? 6.249 -10.905 -5.519 1.00 84.44 103 ALA A CA 1
ATOM 729 C C . ALA A 1 103 ? 5.811 -10.251 -4.207 1.00 84.44 103 ALA A C 1
ATOM 731 O O . ALA A 1 103 ? 6.545 -10.281 -3.219 1.00 84.44 103 ALA A O 1
ATOM 732 N N . VAL A 1 104 ? 4.612 -9.681 -4.205 1.00 85.56 104 VAL A N 1
ATOM 733 C CA . VAL A 1 104 ? 3.987 -9.051 -3.044 1.00 85.56 104 VAL A CA 1
ATOM 734 C C . VAL A 1 104 ? 2.657 -9.746 -2.795 1.00 85.56 104 VAL A C 1
ATOM 736 O O . VAL A 1 104 ? 1.871 -9.971 -3.714 1.00 85.56 104 VAL A O 1
ATOM 739 N N . ALA A 1 105 ? 2.385 -10.111 -1.551 1.00 84.56 105 ALA A N 1
ATOM 740 C CA . ALA A 1 105 ? 1.118 -10.721 -1.180 1.00 84.56 105 ALA A CA 1
ATOM 741 C C . ALA A 1 105 ? 0.185 -9.685 -0.548 1.00 84.56 105 ALA A C 1
ATOM 743 O O . ALA A 1 105 ? 0.482 -9.106 0.499 1.00 84.56 105 ALA A O 1
ATOM 744 N N . ALA A 1 106 ? -0.970 -9.479 -1.180 1.00 85.50 106 ALA A N 1
ATOM 745 C CA . ALA A 1 106 ? -2.051 -8.704 -0.603 1.00 85.50 106 ALA A CA 1
ATOM 746 C C . ALA A 1 106 ? -2.824 -9.567 0.399 1.00 85.50 106 ALA A C 1
ATOM 748 O O . ALA A 1 106 ? -3.450 -10.566 0.022 1.00 85.50 106 ALA A O 1
ATOM 749 N N . VAL A 1 107 ? -2.766 -9.193 1.673 1.00 86.19 107 VAL A N 1
ATOM 750 C CA . VAL A 1 107 ? -3.452 -9.888 2.770 1.00 86.19 107 VAL A CA 1
ATOM 751 C C . VAL A 1 107 ? -4.678 -9.104 3.208 1.00 86.19 107 VAL A C 1
ATOM 753 O O . VAL A 1 107 ? -4.762 -7.896 2.988 1.00 86.19 107 VAL A O 1
ATOM 756 N N . ASP A 1 108 ? -5.643 -9.785 3.821 1.00 81.06 108 ASP A N 1
ATOM 757 C CA . ASP A 1 108 ? -6.755 -9.071 4.440 1.00 81.06 108 ASP A CA 1
ATOM 758 C C . ASP A 1 108 ? -6.198 -8.101 5.489 1.00 81.06 108 ASP A C 1
ATOM 760 O O . ASP A 1 108 ? -5.223 -8.442 6.176 1.00 81.06 108 ASP A O 1
ATOM 764 N N . PRO A 1 109 ? -6.775 -6.892 5.614 1.00 69.88 109 PRO A N 1
ATOM 765 C CA . PRO A 1 109 ? -6.459 -6.050 6.752 1.00 69.88 109 PRO A CA 1
ATOM 766 C C . PRO A 1 109 ? -6.670 -6.870 8.030 1.00 69.88 109 PRO A C 1
ATOM 768 O O . PRO A 1 109 ? -7.578 -7.712 8.065 1.00 69.88 109 PRO A O 1
ATOM 771 N N . PRO A 1 110 ? -5.830 -6.672 9.066 1.00 64.31 110 PRO A N 1
ATOM 772 C CA . PRO A 1 110 ? -6.086 -7.304 10.349 1.00 64.31 110 PRO A CA 1
ATOM 773 C C . PRO A 1 110 ? -7.535 -6.994 10.700 1.00 64.31 110 PRO A C 1
ATOM 775 O O . PRO A 1 110 ? -7.953 -5.842 10.568 1.00 64.31 110 PRO A O 1
ATOM 778 N N . ALA A 1 111 ? -8.308 -8.028 11.041 1.00 61.59 111 ALA A N 1
ATOM 779 C CA . ALA A 1 111 ? -9.671 -7.823 11.485 1.00 61.59 111 ALA A CA 1
ATOM 780 C C . ALA A 1 111 ? -9.602 -6.746 12.567 1.00 61.59 111 ALA A C 1
ATOM 782 O O . ALA A 1 111 ? -8.936 -6.948 13.586 1.00 61.59 111 ALA A O 1
ATOM 783 N N . SER A 1 112 ? -10.200 -5.581 12.305 1.00 55.69 112 SER A N 1
ATOM 784 C CA . SER A 1 112 ? -10.510 -4.656 13.378 1.00 55.69 112 SER A CA 1
ATOM 785 C C . SER A 1 112 ? -11.434 -5.453 14.273 1.00 55.69 112 SER A C 1
ATOM 787 O O . SER A 1 112 ? -12.615 -5.625 13.973 1.00 55.69 112 SER A O 1
ATOM 789 N N . GLU A 1 113 ? -10.876 -6.034 15.329 1.00 49.38 113 GLU A N 1
ATOM 790 C CA . GLU A 1 113 ? -11.659 -6.415 16.482 1.00 49.38 113 GLU A CA 1
ATOM 791 C C . GLU A 1 113 ? -12.152 -5.096 17.067 1.00 49.38 113 GLU A C 1
ATOM 793 O O . GLU A 1 113 ? -11.588 -4.555 18.018 1.00 49.38 113 GLU A O 1
ATOM 798 N N . ASP A 1 114 ? -13.204 -4.553 16.454 1.00 49.78 114 ASP A N 1
ATOM 799 C CA . ASP A 1 114 ? -14.146 -3.684 17.129 1.00 49.78 114 ASP A CA 1
ATOM 800 C C . ASP A 1 114 ? -14.737 -4.541 18.246 1.00 49.78 114 ASP A C 1
ATOM 802 O O . ASP A 1 114 ? -15.801 -5.147 18.119 1.00 49.78 114 ASP A O 1
ATOM 806 N N . LEU A 1 115 ? -13.984 -4.673 19.340 1.00 54.19 115 LEU A N 1
ATOM 807 C CA . LEU A 1 115 ? -14.506 -5.195 20.581 1.00 54.19 115 LEU A CA 1
ATOM 808 C C . LEU A 1 115 ? -15.692 -4.285 20.909 1.00 54.19 115 LEU A C 1
ATOM 810 O O . LEU A 1 115 ? -15.475 -3.088 21.129 1.00 54.19 115 LEU A O 1
ATOM 814 N N . PRO A 1 116 ? -16.930 -4.809 20.972 1.00 54.41 116 PRO A N 1
ATOM 815 C CA . PRO A 1 116 ? -18.149 -4.000 21.065 1.00 54.41 116 PRO A CA 1
ATOM 816 C C . PRO A 1 116 ? -18.279 -3.200 22.379 1.00 54.41 116 PRO A C 1
ATOM 818 O O . PRO A 1 116 ? -19.321 -2.613 22.658 1.00 54.41 116 PRO A O 1
ATOM 821 N N . PHE A 1 117 ? -17.219 -3.151 23.187 1.00 54.50 117 PHE A N 1
ATOM 822 C CA . PHE A 1 117 ? -17.150 -2.516 24.498 1.00 54.50 117 PHE A CA 1
ATOM 823 C C . PHE A 1 117 ? -15.992 -1.510 24.629 1.00 54.50 117 PHE A C 1
ATOM 825 O O . PHE A 1 117 ? -15.951 -0.769 25.608 1.00 54.50 117 PHE A O 1
ATOM 832 N N . ILE A 1 118 ? -15.070 -1.443 23.657 1.00 54.44 118 ILE A N 1
ATOM 833 C CA . ILE A 1 118 ? -13.992 -0.433 23.605 1.00 54.44 118 ILE A CA 1
ATOM 834 C C . ILE A 1 118 ? -14.228 0.470 22.386 1.00 54.44 118 ILE A C 1
ATOM 836 O O . ILE A 1 118 ? -13.330 0.830 21.637 1.00 54.44 118 ILE A O 1
ATOM 840 N N . GLY A 1 119 ? -15.487 0.850 22.174 1.00 50.62 119 GLY A N 1
ATOM 841 C CA . GLY A 1 119 ? -15.800 2.002 21.341 1.00 50.62 119 GLY A CA 1
ATOM 842 C C . GLY A 1 119 ? -15.261 3.264 22.013 1.00 50.62 119 GLY A C 1
ATOM 843 O O . GLY A 1 119 ? -15.324 3.391 23.240 1.00 50.62 119 GLY A O 1
ATOM 844 N N . GLN A 1 120 ? -14.783 4.205 21.201 1.00 57.50 120 GLN A N 1
ATOM 845 C CA . GLN A 1 120 ? -14.181 5.515 21.508 1.00 57.50 120 GLN A CA 1
ATOM 846 C C . GLN A 1 120 ? -14.994 6.440 22.464 1.00 57.50 120 GLN A C 1
ATOM 848 O O . GLN A 1 120 ? -14.635 7.598 22.655 1.00 57.50 120 GLN A O 1
ATOM 853 N N . GLY A 1 121 ? -16.063 5.947 23.105 1.00 56.56 121 GLY A N 1
ATOM 854 C CA . GLY A 1 121 ? -16.907 6.654 24.073 1.00 56.56 121 GLY A CA 1
ATOM 855 C C . GLY A 1 121 ? -17.197 5.928 25.401 1.00 56.56 121 GLY A C 1
ATOM 856 O O . GLY A 1 121 ? -17.726 6.559 26.311 1.00 56.56 121 GLY A O 1
ATOM 857 N N . PHE A 1 122 ? -16.857 4.643 25.584 1.00 61.97 122 PHE A N 1
ATOM 858 C CA . PHE A 1 122 ? -17.140 3.952 26.862 1.00 61.97 122 PHE A CA 1
ATOM 859 C C . PHE A 1 122 ? -16.112 4.266 27.952 1.00 61.97 122 PHE A C 1
ATOM 861 O O . PHE A 1 122 ? -16.477 4.444 29.114 1.00 61.97 122 PHE A O 1
ATOM 868 N N . GLY A 1 123 ? -14.834 4.406 27.585 1.00 65.00 123 GLY A N 1
ATOM 869 C CA . GLY A 1 123 ? -13.794 4.832 28.525 1.00 65.00 123 GLY A CA 1
ATOM 870 C C . GLY A 1 123 ? -14.074 6.226 29.094 1.00 65.00 123 GLY A C 1
ATOM 871 O O . GLY A 1 123 ? -13.972 6.436 30.301 1.00 65.00 123 GLY A O 1
ATOM 872 N N . SER A 1 124 ? -14.517 7.160 28.247 1.00 66.81 124 SER A N 1
ATOM 873 C CA . SER A 1 124 ? -14.912 8.501 28.686 1.00 66.81 124 SER A CA 1
ATOM 874 C C . SER A 1 124 ? -16.190 8.490 29.524 1.00 66.81 124 SER A C 1
ATOM 876 O O . SER A 1 124 ? -16.272 9.261 30.475 1.00 66.81 124 SER A O 1
ATOM 878 N N . LEU A 1 125 ? -17.148 7.595 29.251 1.00 74.44 125 LEU A N 1
ATOM 879 C CA . LEU A 1 125 ? -18.353 7.443 30.072 1.00 74.44 125 LEU A CA 1
ATOM 880 C C . LEU A 1 125 ? -18.014 6.995 31.503 1.00 74.44 125 LEU A C 1
ATOM 882 O O . LEU A 1 125 ? -18.476 7.608 32.464 1.00 74.44 125 LEU A O 1
ATOM 886 N N . VAL A 1 126 ? -17.177 5.964 31.659 1.00 78.38 126 VAL A N 1
ATOM 887 C CA . VAL A 1 126 ? -16.763 5.473 32.987 1.00 78.38 126 VAL A CA 1
ATOM 888 C C . VAL A 1 126 ? -15.998 6.557 33.750 1.00 78.38 126 VAL A C 1
ATOM 890 O O . VAL A 1 126 ? -16.271 6.796 34.927 1.00 78.38 126 VAL A O 1
ATOM 893 N N . ILE A 1 127 ? -15.086 7.260 33.073 1.00 76.44 127 ILE A N 1
ATOM 894 C CA . ILE A 1 127 ? -14.335 8.370 33.671 1.00 76.44 127 ILE A CA 1
ATOM 895 C C . ILE A 1 127 ? -15.277 9.516 34.069 1.00 76.44 127 ILE A C 1
ATOM 897 O O . ILE A 1 127 ? -15.160 10.032 35.177 1.00 76.44 127 ILE A O 1
ATOM 901 N N . ALA A 1 128 ? -16.245 9.885 33.226 1.00 75.69 128 ALA A N 1
ATOM 902 C CA . ALA A 1 128 ? -17.214 10.935 33.531 1.00 75.69 128 ALA A CA 1
ATOM 903 C C . ALA A 1 128 ? -18.057 10.597 34.769 1.00 75.69 128 ALA A C 1
ATOM 905 O O . ALA A 1 128 ? -18.235 11.451 35.637 1.00 75.69 128 ALA A O 1
ATOM 906 N N . VAL A 1 129 ? -18.520 9.348 34.895 1.00 82.81 129 VAL A N 1
ATOM 907 C CA . VAL A 1 129 ? -19.264 8.891 36.079 1.00 82.81 129 VAL A CA 1
ATOM 908 C C . VAL A 1 129 ? -18.402 8.989 37.341 1.00 82.81 129 VAL A C 1
ATOM 910 O O . VAL A 1 129 ? -18.866 9.508 38.355 1.00 82.81 129 VAL A O 1
ATOM 913 N N . LEU A 1 130 ? -17.136 8.563 37.286 1.00 85.44 130 LEU A N 1
ATOM 914 C CA . LEU A 1 130 ? -16.218 8.681 38.426 1.00 85.44 130 LEU A CA 1
ATOM 915 C C . LEU A 1 130 ? -15.956 10.142 38.821 1.00 85.44 130 LEU A C 1
ATOM 917 O O . LEU A 1 130 ? -15.942 10.459 40.011 1.00 85.44 130 LEU A O 1
ATOM 921 N N . VAL A 1 131 ? -15.799 11.038 37.845 1.00 84.06 131 VAL A N 1
ATOM 922 C CA . VAL A 1 131 ? -15.619 12.477 38.090 1.00 84.06 131 VAL A CA 1
ATOM 923 C C . VAL A 1 131 ? -16.858 13.080 38.755 1.00 84.06 131 VAL A C 1
ATOM 925 O O . VAL A 1 131 ? -16.721 13.818 39.729 1.00 84.06 131 VAL A O 1
ATOM 928 N N . VAL A 1 132 ? -18.065 12.725 38.304 1.00 83.88 132 VAL A N 1
ATOM 929 C CA . VAL A 1 132 ? -19.321 13.169 38.936 1.00 83.88 132 VAL A CA 1
ATOM 930 C C . VAL A 1 132 ? -19.398 12.712 40.391 1.00 83.88 132 VAL A C 1
ATOM 932 O O . VAL A 1 132 ? -19.696 13.522 41.270 1.00 83.88 132 VAL A O 1
ATOM 935 N N . VAL A 1 133 ? -19.084 11.444 40.667 1.00 88.81 133 VAL A N 1
ATOM 936 C CA . VAL A 1 133 ? -19.073 10.909 42.038 1.00 88.81 133 VAL A CA 1
ATOM 937 C C . VAL A 1 133 ? -18.069 11.665 42.912 1.00 88.81 133 VAL A C 1
ATOM 939 O O . VAL A 1 133 ? -18.410 12.056 44.028 1.00 88.81 133 VAL A O 1
ATOM 942 N N . ALA A 1 134 ? -16.864 11.938 42.407 1.00 85.06 134 ALA A N 1
ATOM 943 C CA . ALA A 1 134 ? -15.855 12.701 43.139 1.00 85.06 134 ALA A CA 1
ATOM 944 C C . ALA A 1 134 ? -16.313 14.140 43.446 1.00 85.06 134 ALA A C 1
ATOM 946 O O . ALA A 1 134 ? -16.147 14.602 44.575 1.00 85.06 134 ALA A O 1
ATOM 947 N N . ILE A 1 135 ? -16.936 14.830 42.483 1.00 82.56 135 ILE A N 1
ATOM 948 C CA . ILE A 1 135 ? -17.475 16.187 42.682 1.00 82.56 135 ILE A CA 1
ATOM 949 C C . ILE A 1 135 ? -18.570 16.182 43.754 1.00 82.56 135 ILE A C 1
ATOM 951 O O . ILE A 1 135 ? -18.560 17.044 44.633 1.00 82.56 135 ILE A O 1
ATOM 955 N N . ILE A 1 136 ? -19.484 15.206 43.720 1.00 82.31 136 ILE A N 1
ATOM 956 C CA . ILE A 1 136 ? -20.551 15.074 44.724 1.00 82.31 136 ILE A CA 1
ATOM 957 C C . ILE A 1 136 ? -19.950 14.854 46.115 1.00 82.31 136 ILE A C 1
ATOM 959 O O . ILE A 1 136 ? -20.343 15.536 47.060 1.00 82.31 136 ILE A O 1
ATOM 963 N N . LEU A 1 137 ? -18.975 13.951 46.253 1.00 85.44 137 LEU A N 1
ATOM 964 C CA . LEU A 1 137 ? -18.319 13.694 47.538 1.00 85.44 137 LEU A CA 1
ATOM 965 C C . LEU A 1 137 ? -17.623 14.947 48.084 1.00 85.44 137 LEU A C 1
ATOM 967 O O . LEU A 1 137 ? -17.796 15.284 49.253 1.00 85.44 137 LEU A O 1
ATOM 971 N N . LEU A 1 138 ? -16.898 15.676 47.235 1.00 82.38 138 LEU A N 1
ATOM 972 C CA . LEU A 1 138 ? -16.213 16.906 47.632 1.00 82.38 138 LEU A CA 1
ATOM 973 C C . LEU A 1 138 ? -17.193 18.030 48.019 1.00 82.38 138 LEU A C 1
ATOM 975 O O . LEU A 1 138 ? -16.936 18.770 48.973 1.00 82.38 138 LEU A O 1
ATOM 979 N N . ALA A 1 139 ? -18.333 18.133 47.332 1.00 79.19 139 ALA A N 1
ATOM 980 C CA . ALA A 1 139 ? -19.401 19.070 47.679 1.00 79.19 139 ALA A CA 1
ATOM 981 C C . ALA A 1 139 ? -20.045 18.729 49.033 1.00 79.19 139 ALA A C 1
ATOM 983 O O . ALA A 1 139 ? -20.233 19.614 49.865 1.00 79.19 139 ALA A O 1
ATOM 984 N N . LEU A 1 140 ? -20.313 17.444 49.296 1.00 80.81 140 LEU A N 1
ATOM 985 C CA . LEU A 1 140 ? -20.853 16.981 50.582 1.00 80.81 140 LEU A CA 1
ATOM 986 C C . LEU A 1 140 ? -19.889 17.240 51.748 1.00 80.81 140 LEU A C 1
ATOM 988 O O . LEU A 1 140 ? -20.335 17.525 52.856 1.00 80.81 140 LEU A O 1
ATOM 992 N N . THR A 1 141 ? -18.577 17.192 51.506 1.00 86.19 141 THR A N 1
ATOM 993 C CA . THR A 1 141 ? -17.561 17.552 52.513 1.00 86.19 141 THR A CA 1
ATOM 994 C C . THR A 1 141 ? -17.377 19.062 52.712 1.00 86.19 141 THR A C 1
ATOM 996 O O . THR A 1 141 ? -16.566 19.466 53.541 1.00 86.19 141 THR A O 1
ATOM 999 N N . GLY A 1 142 ? -18.098 19.907 51.964 1.00 81.12 142 GLY A N 1
ATOM 1000 C CA . GLY A 1 142 ? -17.999 21.369 52.052 1.00 81.12 142 GLY A CA 1
ATOM 1001 C C . GLY A 1 142 ? -16.710 21.959 51.469 1.00 81.12 142 GLY A C 1
ATOM 1002 O O . GLY A 1 142 ? -16.443 23.143 51.652 1.00 81.12 142 GLY A O 1
ATOM 1003 N N . ILE A 1 143 ? -15.912 21.148 50.765 1.00 83.50 143 ILE A N 1
ATOM 1004 C CA . ILE A 1 143 ? -14.655 21.570 50.127 1.00 83.50 143 ILE A CA 1
ATOM 1005 C C . ILE A 1 143 ? -14.946 22.377 48.854 1.00 83.50 143 ILE A C 1
ATOM 1007 O O . ILE A 1 143 ? -14.220 23.314 48.528 1.00 83.50 143 ILE A O 1
ATOM 1011 N N . LEU A 1 144 ? -16.018 22.025 48.140 1.00 76.06 144 LEU A N 1
ATOM 1012 C CA . LEU A 1 144 ? -16.491 22.726 46.948 1.00 76.06 144 LEU A CA 1
ATOM 1013 C C . LEU A 1 144 ? -17.733 23.562 47.277 1.00 76.06 144 LEU A C 1
ATOM 1015 O O . LEU A 1 144 ? -18.712 23.049 47.818 1.00 76.06 144 LEU A O 1
ATOM 1019 N N . THR A 1 145 ? -17.710 24.846 46.913 1.00 79.69 145 THR A N 1
ATOM 1020 C CA . THR A 1 145 ? -18.882 25.728 46.995 1.00 79.69 145 THR A CA 1
ATOM 1021 C C . THR A 1 145 ? -19.893 25.375 45.899 1.00 79.69 145 THR A C 1
ATOM 1023 O O . THR A 1 145 ? -19.521 24.895 44.826 1.00 79.69 145 THR A O 1
ATOM 1026 N N . GLY A 1 146 ? -21.187 25.619 46.140 1.00 73.12 146 GLY A N 1
ATOM 1027 C CA . GLY A 1 146 ? -22.255 25.265 45.189 1.00 73.12 146 GLY A CA 1
ATOM 1028 C C . GLY A 1 146 ? -22.083 25.883 43.792 1.00 73.12 146 GLY A C 1
ATOM 1029 O O . GLY A 1 146 ? -22.446 25.270 42.791 1.00 73.12 146 GLY A O 1
ATOM 1030 N N . GLU A 1 147 ? -21.450 27.053 43.712 1.00 81.00 147 GLU A N 1
ATOM 1031 C CA . GLU A 1 147 ? -21.095 27.722 42.455 1.00 81.00 147 GLU A CA 1
ATOM 1032 C C . GLU A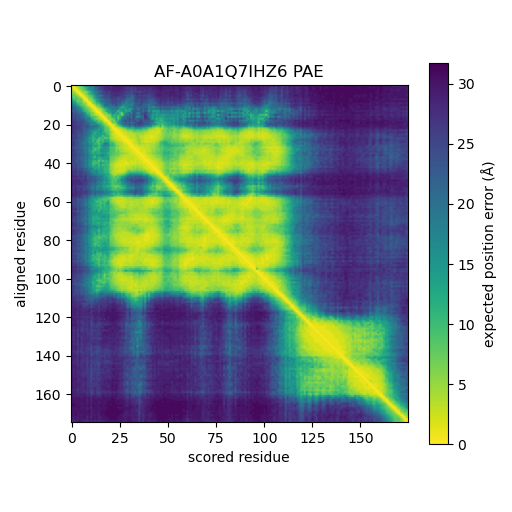 1 147 ? -20.032 26.945 41.664 1.00 81.00 147 GLU A C 1
ATOM 1034 O O . GLU A 1 147 ? -20.173 26.745 40.456 1.00 81.00 147 GLU A O 1
ATOM 1039 N N . ALA A 1 148 ? -18.996 26.441 42.342 1.00 77.00 148 ALA A N 1
ATOM 1040 C CA . ALA A 1 148 ? -17.944 25.647 41.713 1.00 77.00 148 ALA A CA 1
ATOM 1041 C C . ALA A 1 148 ? -18.490 24.318 41.168 1.00 77.00 148 ALA A C 1
ATOM 1043 O O . ALA A 1 148 ? -18.104 23.881 40.083 1.00 77.00 148 ALA A O 1
ATOM 1044 N N . VAL A 1 149 ? -19.443 23.706 41.877 1.00 74.81 149 VAL A N 1
ATOM 1045 C CA . VAL A 1 149 ? -20.132 22.491 41.416 1.00 74.81 149 VAL A CA 1
ATOM 1046 C C . VAL A 1 149 ? -20.898 22.761 40.117 1.00 74.81 149 VAL A C 1
ATOM 1048 O O . VAL A 1 149 ? -20.771 21.992 39.165 1.00 74.81 149 VAL A O 1
ATOM 1051 N N . ALA A 1 150 ? -21.637 23.871 40.032 1.00 79.00 150 ALA A N 1
ATOM 1052 C CA . ALA A 1 150 ? -22.413 24.217 38.840 1.00 79.00 150 ALA A CA 1
ATOM 1053 C C . ALA A 1 150 ? -21.533 24.409 37.589 1.00 79.00 150 ALA A C 1
ATOM 1055 O O . ALA A 1 150 ? -21.887 23.931 36.508 1.00 79.00 150 ALA A O 1
ATOM 1056 N N . ILE A 1 151 ? -20.362 25.042 37.734 1.00 79.75 151 ILE A N 1
ATOM 1057 C CA . ILE A 1 151 ? -19.409 25.245 36.629 1.00 79.75 151 ILE A CA 1
ATOM 1058 C C . ILE A 1 151 ? -18.833 23.907 36.144 1.00 79.75 151 ILE A C 1
ATOM 1060 O O . ILE A 1 151 ? -18.771 23.665 34.937 1.00 79.75 151 ILE A O 1
ATOM 1064 N N . LEU A 1 152 ? -18.450 23.016 37.065 1.00 76.56 152 LEU A N 1
ATOM 1065 C CA . LEU A 1 152 ? -17.890 21.706 36.716 1.00 76.56 152 LEU A CA 1
ATOM 1066 C C . LEU A 1 152 ? -18.917 20.808 36.015 1.00 76.56 152 LEU A C 1
ATOM 1068 O O . LEU A 1 152 ? -18.588 20.168 35.016 1.00 76.56 152 LEU A O 1
ATOM 1072 N N . PHE A 1 153 ? -20.169 20.802 36.480 1.00 77.44 153 PHE A N 1
ATOM 1073 C CA . PHE A 1 153 ? -21.250 20.072 35.815 1.00 77.44 153 PHE A CA 1
ATOM 1074 C C . PHE A 1 153 ? -21.580 20.655 34.435 1.00 77.44 153 PHE A C 1
ATOM 1076 O O . PHE A 1 153 ? -21.743 19.895 33.481 1.00 77.44 153 PHE A O 1
ATOM 1083 N N . GLY A 1 154 ? -21.630 21.984 34.300 1.00 79.38 154 GLY A N 1
ATOM 1084 C CA . GLY A 1 154 ? -21.852 22.646 33.012 1.00 79.38 154 GLY A CA 1
ATOM 1085 C C . GLY A 1 154 ? -20.756 22.329 31.991 1.00 79.38 154 GLY A C 1
ATOM 1086 O O . GLY A 1 154 ? -21.057 21.980 30.849 1.00 79.38 154 GLY A O 1
ATOM 1087 N N . GLY A 1 155 ? -19.489 22.369 32.414 1.00 79.88 155 GLY A N 1
ATOM 1088 C CA . GLY A 1 155 ? -18.349 21.992 31.576 1.00 79.88 155 GLY A CA 1
ATOM 1089 C C . GLY A 1 155 ? -18.362 20.514 31.177 1.00 79.88 155 GLY A C 1
ATOM 1090 O O . GLY A 1 155 ? -18.112 20.189 30.018 1.00 79.88 155 GLY A O 1
ATOM 1091 N N . LEU A 1 156 ? -18.716 19.619 32.104 1.00 74.31 156 LEU A N 1
ATOM 1092 C CA . LEU A 1 156 ? -18.805 18.183 31.835 1.00 74.31 156 LEU A CA 1
ATOM 1093 C C . LEU A 1 156 ? -19.928 17.854 30.839 1.00 74.31 156 LEU A C 1
ATOM 1095 O O . LEU A 1 156 ? -19.710 17.097 29.895 1.00 74.31 156 LEU A O 1
ATOM 1099 N N . LEU A 1 157 ? -21.111 18.450 31.007 1.00 76.94 157 LEU A N 1
ATOM 1100 C CA . LEU A 1 157 ? -22.221 18.290 30.064 1.00 76.94 157 LEU A CA 1
ATOM 1101 C C . LEU A 1 157 ? -21.870 18.879 28.692 1.00 76.9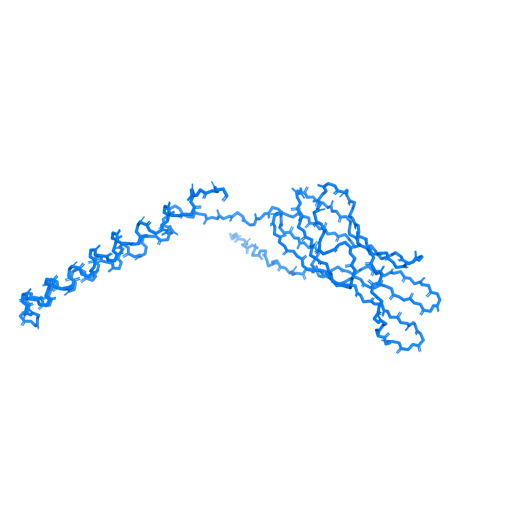4 157 LEU A C 1
ATOM 1103 O O . LEU A 1 157 ? -22.121 18.241 27.670 1.00 76.94 157 LEU A O 1
ATOM 1107 N N . GLY A 1 158 ? -21.224 20.048 28.659 1.00 77.25 158 GLY A N 1
ATOM 1108 C CA . GLY A 1 158 ? -20.712 20.646 27.427 1.00 77.25 158 GLY A CA 1
ATOM 1109 C C . GLY A 1 158 ? -19.684 19.763 26.715 1.00 77.25 158 GLY A C 1
ATOM 1110 O O . GLY A 1 158 ? -19.721 19.649 25.496 1.00 77.25 158 GLY A O 1
ATOM 1111 N N . TYR A 1 159 ? -18.813 19.078 27.456 1.00 72.50 159 TYR A N 1
ATOM 1112 C CA . TYR A 1 159 ? -17.848 18.129 26.899 1.00 72.50 159 TYR A CA 1
ATOM 1113 C C . TYR A 1 159 ? -18.529 16.871 26.334 1.00 72.50 159 TYR A C 1
ATOM 1115 O O . TYR A 1 159 ? -18.252 16.478 25.203 1.00 72.50 159 TYR A O 1
ATOM 1123 N N . ILE A 1 160 ? -19.462 16.268 27.077 1.00 67.31 160 ILE A N 1
ATOM 1124 C CA . ILE A 1 160 ? -20.154 15.037 26.656 1.00 67.31 160 ILE A CA 1
ATOM 1125 C C . ILE A 1 160 ? -21.039 15.291 25.426 1.00 67.31 160 ILE A C 1
ATOM 1127 O O . ILE A 1 160 ? -20.998 14.523 24.464 1.00 67.31 160 ILE A O 1
ATOM 1131 N N . PHE A 1 161 ? -21.817 16.376 25.426 1.00 69.06 161 PHE A N 1
ATOM 1132 C CA . PHE A 1 161 ? -22.765 16.670 24.346 1.00 69.06 161 PHE A CA 1
ATOM 1133 C C . PHE A 1 161 ? -22.170 17.526 23.218 1.00 69.06 161 PHE A C 1
ATOM 1135 O O . PHE A 1 161 ? -22.647 17.454 22.088 1.00 69.06 161 PHE A O 1
ATOM 1142 N N . GLY A 1 162 ? -21.108 18.292 23.477 1.00 61.16 162 GLY A N 1
ATOM 1143 C CA . GLY A 1 162 ? -20.412 19.091 22.463 1.00 61.16 162 GLY A CA 1
ATOM 1144 C C . GLY A 1 162 ? -19.499 18.271 21.549 1.00 61.16 162 GLY A C 1
ATOM 1145 O O . GLY A 1 162 ? -19.294 18.640 20.397 1.00 61.16 162 GLY A O 1
ATOM 1146 N N . VAL A 1 163 ? -18.987 17.124 22.007 1.00 56.34 163 VAL A N 1
ATOM 1147 C CA . VAL A 1 163 ? -18.203 16.209 21.154 1.00 56.34 163 VAL A CA 1
ATOM 1148 C C . VAL A 1 163 ? -19.107 15.410 20.196 1.00 56.34 163 VAL A C 1
ATOM 1150 O O . VAL A 1 163 ? -18.685 15.079 19.087 1.00 56.34 163 VAL A O 1
ATOM 1153 N N . ALA A 1 164 ? -20.376 15.171 20.554 1.00 46.94 164 ALA A N 1
ATOM 1154 C CA . ALA A 1 164 ? -21.333 14.431 19.721 1.00 46.94 164 ALA A CA 1
ATOM 1155 C C . ALA A 1 164 ? -21.739 15.167 18.425 1.00 46.94 164 ALA A C 1
ATOM 1157 O O . ALA A 1 164 ? -22.120 14.523 17.448 1.00 46.94 164 ALA A O 1
ATOM 1158 N N . THR A 1 165 ? -21.624 16.499 18.369 1.00 43.34 165 THR A N 1
ATOM 1159 C CA . THR A 1 165 ? -21.972 17.287 17.170 1.00 43.34 165 THR A CA 1
ATOM 1160 C C . THR A 1 165 ? -20.828 17.401 16.156 1.00 43.34 165 THR A C 1
ATOM 1162 O O . THR A 1 165 ? -21.084 17.670 14.983 1.00 43.34 165 THR A O 1
ATOM 1165 N N . SER A 1 166 ? -19.581 17.114 16.546 1.00 43.50 166 SER A N 1
ATOM 1166 C CA . SER A 1 166 ? -18.415 17.218 15.650 1.00 43.50 166 SER A CA 1
ATOM 1167 C C . SER A 1 166 ? -18.278 16.057 14.653 1.00 43.50 166 SER A C 1
ATOM 1169 O O . SER A 1 166 ? -17.588 16.199 13.649 1.00 43.50 166 SER A O 1
ATOM 1171 N N . THR A 1 167 ? -18.957 14.924 14.872 1.00 42.88 167 THR A N 1
ATOM 1172 C CA . THR A 1 167 ? -18.894 13.756 13.961 1.00 42.88 167 THR A CA 1
ATOM 1173 C C . THR A 1 167 ? -19.900 13.839 12.798 1.00 42.88 167 THR A C 1
ATOM 1175 O O . THR A 1 167 ? -19.754 13.138 11.803 1.00 42.88 167 THR A O 1
ATOM 1178 N N . ALA A 1 168 ? -20.891 14.736 12.852 1.00 40.66 168 ALA A N 1
ATOM 1179 C CA . ALA A 1 168 ? -21.901 14.873 11.793 1.00 40.66 168 ALA A CA 1
ATOM 1180 C C . ALA A 1 168 ? -21.536 15.891 10.685 1.00 40.66 168 ALA A C 1
ATOM 1182 O O . ALA A 1 168 ? -22.270 16.019 9.705 1.00 40.66 168 ALA A O 1
ATOM 1183 N N . ALA A 1 169 ? -20.420 16.622 10.809 1.00 40.25 169 ALA A N 1
ATOM 1184 C CA . ALA A 1 169 ? -20.132 17.794 9.972 1.00 40.25 169 ALA A CA 1
ATOM 1185 C C . ALA A 1 169 ? -19.304 17.532 8.693 1.00 40.25 169 ALA A C 1
ATOM 1187 O O . ALA A 1 169 ? -19.059 18.472 7.942 1.00 40.25 169 ALA A O 1
ATOM 1188 N N . THR A 1 170 ? -18.891 16.296 8.388 1.00 41.97 170 THR A N 1
ATOM 1189 C CA . THR A 1 170 ? -18.095 15.988 7.173 1.00 41.97 170 THR A CA 1
ATOM 1190 C C . THR A 1 170 ? -18.861 15.277 6.049 1.00 41.97 170 THR A C 1
ATOM 1192 O O . THR A 1 170 ? -18.254 14.909 5.048 1.00 41.97 170 THR A O 1
ATOM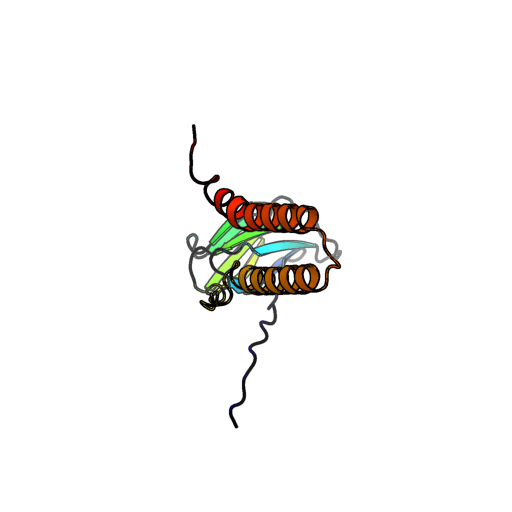 1195 N N . SER A 1 171 ? -20.192 15.134 6.136 1.00 45.09 171 SER A N 1
ATOM 1196 C CA . SER A 1 171 ? -21.002 14.409 5.130 1.00 45.09 171 SER A CA 1
ATOM 1197 C C . SER A 1 171 ? -21.972 15.276 4.298 1.00 45.09 171 SER A C 1
ATOM 1199 O O . SER A 1 171 ? -22.993 14.783 3.819 1.00 45.09 171 SER A O 1
ATOM 1201 N N . SER A 1 172 ? -21.708 16.567 4.104 1.00 44.12 172 SER A N 1
ATOM 1202 C CA . SER A 1 172 ? -22.502 17.433 3.210 1.00 44.12 172 SER A CA 1
ATOM 1203 C C . SER A 1 172 ? -21.711 18.736 3.033 1.00 44.12 172 SER A C 1
ATOM 1205 O O . SER A 1 172 ? -21.398 19.361 4.032 1.00 44.12 172 SER A O 1
ATOM 1207 N N . LYS A 1 173 ? -21.297 19.245 1.871 1.00 33.94 173 LYS A N 1
ATOM 1208 C CA . LYS A 1 173 ? -21.883 19.210 0.534 1.00 33.94 173 LYS A CA 1
ATOM 1209 C C . LYS A 1 173 ? -20.897 19.908 -0.422 1.00 33.94 173 LYS A C 1
ATOM 1211 O O . LYS A 1 173 ? -20.444 21.008 -0.123 1.00 33.94 173 LYS A O 1
ATOM 1216 N N . LYS A 1 174 ? -20.606 19.279 -1.565 1.00 33.25 174 LYS A N 1
ATOM 1217 C CA . LYS A 1 174 ? -20.063 19.906 -2.790 1.00 33.25 174 LYS A CA 1
ATOM 1218 C C . LYS A 1 174 ? -21.126 20.869 -3.362 1.00 33.25 174 LYS A C 1
ATOM 1220 O O . LYS A 1 174 ? -22.310 20.530 -3.268 1.00 33.25 174 LYS A O 1
ATOM 1225 N N . PRO A 1 175 ? -20.771 22.024 -3.940 1.00 40.84 175 PRO A N 1
ATOM 1226 C CA . PRO A 1 175 ? -20.298 22.055 -5.331 1.00 40.84 175 PRO A CA 1
ATOM 1227 C C . PRO A 1 175 ? -18.925 22.710 -5.518 1.00 40.84 175 PRO A C 1
ATOM 1229 O O . PRO A 1 175 ? -18.636 23.704 -4.821 1.00 40.84 175 PRO A O 1
#

Sequence (175 aa):
MGVGVKATLVPSTVQGTQLLPDVTLIIDGPGFVAVGAQADFTATVKKASEGTPIPSGDVTWSTYPLDAASVNPKTGLKVSVVPLKKGPFVLTATLDTINSSVAVAAVDPPASEDLPFIGQGFGSLVIAVLVVVAIILLALTGILTGEAVAILFGGLLGYIFGVATSTAATSSKKP

Solvent-accessible surface area (backbone atoms only — not comparable to full-atom values): 10000 Å² total; per-residue (Å²): 137,82,83,79,78,76,82,76,82,70,83,46,72,36,75,15,78,36,83,52,102,49,43,35,39,36,38,47,31,66,24,59,45,34,41,74,38,83,44,64,34,37,53,47,38,28,33,69,87,70,73,47,73,54,92,58,68,70,26,34,55,48,49,45,55,67,78,32,39,50,67,46,54,47,54,33,42,50,32,35,37,29,26,70,36,74,42,78,31,35,43,33,43,34,44,99,92,47,64,19,53,33,68,30,35,21,36,75,54,78,78,79,76,73,49,94,71,74,49,102,55,47,67,59,49,56,50,50,52,53,51,52,52,52,52,52,54,38,39,75,70,65,77,42,55,75,68,58,51,52,52,54,52,52,52,51,52,48,53,66,59,55,58,65,60,67,76,69,66,84,82,73,80,87,134

Foldseek 3Di:
DDDDPPPPPDQDWWWFWDDDPFKIKIKTWGQEDEAQDKTKIFIFMATPVPRDTDQDFAWAKAKVVNQQWDWPPRTGGMIIIHGNDFAKMKIWIDDPPDITITIHGHDHDDPPCPVVQPPPCNVVVVVLVVVLVVLVVCVVVVVDDPVNSVVVVVVSVCVNVVVVVVVVPPPDDDD

pLDDT: mean 71.19, std 17.23, range [32.34, 91.25]

Mean predicted aligned error: 18.19 Å

Nearest PDB structures (foldseek):
  8gyr-assembly2_B  TM=8.045E-01  e=5.980E-03  Leptospira interrogans
  2mog-assembly1_A  TM=6.987E-01  e=2.337E-03  Leptospira interrogans
  2mqg-assembly1_A  TM=5.833E-01  e=1.296E-02  Leptospira interrogans serovar Pomona
  2n7s-assembly1_A  TM=5.962E-01  e=9.305E-03  Leptospira interrogans serovar Copenhageni str. Fiocruz L1-130
  7eeb-assembly1_H  TM=7.549E-01  e=4.710E-01  Mus musculus

Secondary structure (DSSP, 8-state):
------------EEEEEEEETTEEEEEEEESEEETT--EEEEEEEEETTT-PBP--TT-EEEEESTTTEEEESSBSSEEEEEE-SSEEEEEEEEETTEEEEEEEEEEPPP-----TT--TTHHHHHHHHHHHHHHHHHHHTTSS-HHHHHHHHHHHHHHHHHHTTTTSTTS----